Protein AF-A0A853FGB2-F1 (afdb_monomer_lite)

Foldseek 3Di:
DDDDPPPPPPFLLLQKDWDAAPPAQEFEDEAQDKGARARIAMDGRPVDDDDPPDFKKKKKKFKFAPVRFTDALVRCVVQVKAKFWDQDVQKDWDPVACRGSTMTMIIGDRVRVRRRSRGITMHTNDLDKGKMKMKMKMGTPPQDPDPCQVNDRPRDDDPSMDMDIHMYIYHHD

Organism: NCBI:txid659016

Sequence (173 aa):
MTTDSNIAPPDPGARIGLVAPEGIECIDCIAREYSPLPGFSVQPLSDMAPIGDELSLLAIIRMLNRGGAPLSRESYRSLGIHLECLAAPGLRISELHDGREGVLALEGDIEALNLALAGLAVVIRSDVPHESMVQVIITGHNAGADRDWYSDPLRPMPPGVKAVSVRVRTLGI

Structure (mmCIF, N/CA/C/O backbone):
data_AF-A0A853FGB2-F1
#
_entry.id   AF-A0A853FGB2-F1
#
loop_
_atom_site.group_PDB
_atom_site.id
_atom_site.type_symbol
_atom_site.label_atom_id
_atom_site.label_alt_id
_atom_site.label_comp_id
_atom_site.label_asym_id
_atom_site.label_entity_id
_atom_site.label_seq_id
_atom_site.pdbx_PDB_ins_code
_atom_site.Cartn_x
_atom_site.Cartn_y
_atom_site.Cartn_z
_atom_site.occupancy
_atom_site.B_iso_or_equiv
_atom_site.auth_seq_id
_atom_site.auth_comp_id
_atom_site.auth_asym_id
_atom_site.auth_atom_id
_atom_site.pdbx_PDB_model_num
ATOM 1 N N . MET A 1 1 ? 33.016 -27.183 -28.538 1.00 46.53 1 MET A N 1
ATOM 2 C CA . MET A 1 1 ? 32.090 -27.431 -27.414 1.00 46.53 1 MET A CA 1
ATOM 3 C C . MET A 1 1 ? 32.416 -26.419 -26.338 1.00 46.53 1 MET A C 1
ATOM 5 O O . MET A 1 1 ? 33.391 -26.602 -25.627 1.00 46.53 1 MET A O 1
ATOM 9 N N . THR A 1 2 ? 31.642 -25.348 -26.265 1.00 38.72 2 THR A N 1
ATOM 10 C CA . THR A 1 2 ? 31.634 -24.428 -25.126 1.00 38.72 2 THR A CA 1
ATOM 11 C C . THR A 1 2 ? 30.198 -23.962 -25.021 1.00 38.72 2 THR A C 1
ATOM 13 O O . THR A 1 2 ? 29.704 -23.241 -25.878 1.00 38.72 2 THR A O 1
ATOM 16 N N . THR A 1 3 ? 29.492 -24.552 -24.068 1.00 42.66 3 THR A N 1
ATOM 17 C CA . THR A 1 3 ? 28.098 -24.274 -23.760 1.00 42.66 3 THR A CA 1
ATOM 18 C C . THR A 1 3 ? 28.030 -22.846 -23.239 1.00 42.66 3 THR A C 1
ATOM 20 O O . THR A 1 3 ? 28.627 -22.554 -22.204 1.00 42.66 3 THR A O 1
ATOM 23 N N . ASP A 1 4 ? 27.343 -21.966 -23.965 1.00 42.19 4 ASP A N 1
ATOM 24 C CA . ASP A 1 4 ? 26.922 -20.676 -23.436 1.00 42.19 4 ASP A CA 1
ATOM 25 C C . ASP A 1 4 ? 26.099 -20.947 -22.177 1.00 42.19 4 ASP A C 1
ATOM 27 O O . ASP A 1 4 ? 25.010 -21.527 -22.224 1.00 42.19 4 ASP A O 1
ATOM 31 N N . SER A 1 5 ? 26.669 -20.596 -21.026 1.00 47.50 5 SER A N 1
ATOM 32 C CA . SER A 1 5 ? 25.948 -20.556 -19.765 1.00 47.50 5 SER A CA 1
ATOM 33 C C . SER A 1 5 ? 24.833 -19.538 -19.934 1.00 47.50 5 SER A C 1
ATOM 35 O O . SER A 1 5 ? 25.060 -18.332 -19.880 1.00 47.50 5 SER A O 1
ATOM 37 N N . ASN A 1 6 ? 23.633 -20.049 -20.181 1.00 44.03 6 ASN A N 1
ATOM 38 C CA . ASN A 1 6 ? 22.388 -19.306 -20.230 1.00 44.03 6 ASN A CA 1
ATOM 39 C C . ASN A 1 6 ? 22.088 -18.813 -18.801 1.00 44.03 6 ASN A C 1
ATOM 41 O O . ASN A 1 6 ? 21.297 -19.405 -18.068 1.00 44.03 6 ASN A O 1
ATOM 45 N N . ILE A 1 7 ? 22.838 -17.803 -18.349 1.00 48.19 7 ILE A N 1
ATOM 46 C CA . ILE A 1 7 ? 22.618 -17.133 -17.072 1.00 48.19 7 ILE A CA 1
ATOM 47 C C . ILE A 1 7 ? 21.306 -16.383 -17.253 1.00 48.19 7 ILE A C 1
ATOM 49 O O . ILE A 1 7 ? 21.237 -15.430 -18.029 1.00 48.19 7 ILE A O 1
ATOM 53 N N . ALA A 1 8 ? 20.257 -16.859 -16.579 1.00 47.84 8 ALA A N 1
ATOM 54 C CA . ALA A 1 8 ? 18.991 -16.147 -16.516 1.00 47.84 8 ALA A CA 1
ATOM 55 C C . ALA A 1 8 ? 19.274 -14.676 -16.163 1.00 47.84 8 ALA A C 1
ATOM 57 O O . ALA A 1 8 ? 20.102 -14.430 -15.276 1.00 47.84 8 ALA A O 1
ATOM 58 N N . PRO A 1 9 ? 18.650 -13.705 -16.855 1.00 51.91 9 PRO A N 1
ATOM 59 C CA . PRO A 1 9 ? 18.864 -12.303 -16.538 1.00 51.91 9 PRO A CA 1
ATOM 60 C C . PRO A 1 9 ? 18.612 -12.094 -15.038 1.00 51.91 9 PRO A C 1
ATOM 62 O O . PRO A 1 9 ? 17.662 -12.673 -14.500 1.00 51.91 9 PRO A O 1
ATOM 65 N N . PRO A 1 10 ? 19.482 -11.340 -14.342 1.00 54.38 10 PRO A N 1
ATOM 66 C CA . PRO A 1 10 ? 19.354 -11.138 -12.907 1.00 54.38 10 PRO A CA 1
ATOM 67 C C . PRO A 1 10 ? 17.972 -10.568 -12.608 1.00 54.38 10 PRO A C 1
ATOM 69 O O . PRO A 1 10 ? 17.536 -9.644 -13.296 1.00 54.38 10 PRO A O 1
ATOM 72 N N . ASP A 1 11 ? 17.301 -11.139 -11.604 1.00 59.50 11 ASP A N 1
ATOM 73 C CA . ASP A 1 11 ? 15.972 -10.699 -11.190 1.00 59.50 11 ASP A CA 1
ATOM 74 C C . ASP A 1 11 ? 15.993 -9.173 -10.987 1.00 59.50 11 ASP A C 1
ATOM 76 O O . ASP A 1 11 ? 16.765 -8.689 -10.150 1.00 59.50 11 ASP A O 1
ATOM 80 N N . PRO A 1 12 ? 15.191 -8.406 -11.746 1.00 56.72 12 PRO A N 1
ATOM 81 C CA . PRO A 1 12 ? 15.094 -6.964 -11.582 1.00 56.72 12 PRO A CA 1
ATOM 82 C C . PRO A 1 12 ? 14.857 -6.540 -10.119 1.00 56.72 12 PRO A C 1
ATOM 84 O O . PRO A 1 12 ? 15.413 -5.534 -9.677 1.00 56.72 12 PRO A O 1
ATOM 87 N N . GLY A 1 13 ? 14.125 -7.344 -9.333 1.00 58.06 13 GLY A N 1
ATOM 88 C CA . GLY A 1 13 ? 13.879 -7.106 -7.905 1.00 58.06 13 GLY A CA 1
ATOM 89 C C . GLY A 1 13 ? 15.114 -7.244 -7.003 1.00 58.06 13 GLY A C 1
ATOM 90 O O . GLY A 1 13 ? 15.172 -6.643 -5.930 1.00 58.06 13 GLY A O 1
ATOM 91 N N . ALA A 1 14 ? 16.152 -7.966 -7.437 1.00 62.94 14 ALA A N 1
ATOM 92 C CA . ALA A 1 14 ? 17.372 -8.169 -6.655 1.00 62.94 14 ALA A CA 1
ATOM 93 C C . ALA A 1 14 ? 18.248 -6.909 -6.548 1.00 62.94 14 ALA A C 1
ATOM 95 O O . ALA A 1 14 ? 19.141 -6.865 -5.704 1.00 62.94 14 ALA A O 1
ATOM 96 N N . ARG A 1 15 ? 18.003 -5.894 -7.385 1.00 73.50 15 ARG A N 1
ATOM 97 C CA . ARG A 1 15 ? 18.797 -4.654 -7.469 1.00 73.50 15 ARG A CA 1
ATOM 98 C C . ARG A 1 15 ? 18.137 -3.458 -6.788 1.00 73.50 15 ARG A C 1
ATOM 100 O O . ARG A 1 15 ? 18.605 -2.331 -6.930 1.00 73.50 15 ARG A O 1
ATOM 107 N N . ILE A 1 16 ? 17.038 -3.698 -6.078 1.00 79.81 16 ILE A N 1
ATOM 108 C CA . ILE A 1 16 ? 16.180 -2.650 -5.537 1.00 79.81 16 ILE A CA 1
ATOM 109 C C . ILE A 1 16 ? 16.057 -2.827 -4.030 1.00 79.81 16 ILE A C 1
ATOM 111 O O . ILE A 1 16 ? 15.867 -3.930 -3.511 1.00 79.81 16 ILE A O 1
ATOM 115 N N . GLY A 1 17 ? 16.211 -1.714 -3.326 1.00 84.81 17 GLY A N 1
ATOM 116 C CA . GLY A 1 17 ? 15.952 -1.564 -1.910 1.00 84.81 17 GLY A CA 1
ATOM 117 C C . GLY A 1 17 ? 14.572 -0.965 -1.677 1.00 84.81 17 GLY A C 1
ATOM 118 O O . GLY A 1 17 ? 14.092 -0.134 -2.446 1.00 84.81 17 GLY A O 1
ATOM 119 N N . LEU A 1 18 ? 13.961 -1.381 -0.576 1.00 90.44 18 LEU A N 1
ATOM 120 C CA . LEU A 1 18 ? 12.754 -0.782 -0.033 1.00 90.44 18 LEU A CA 1
ATOM 121 C C . LEU A 1 18 ? 13.080 -0.311 1.381 1.00 90.44 18 LEU A C 1
ATOM 123 O O . LEU A 1 18 ? 13.577 -1.092 2.194 1.00 90.44 18 LEU A O 1
ATOM 127 N N . VAL A 1 19 ? 12.837 0.965 1.641 1.00 92.06 19 VAL A N 1
ATOM 128 C CA . VAL A 1 19 ? 13.152 1.632 2.900 1.00 92.06 19 VAL A CA 1
ATOM 129 C C . VAL A 1 19 ? 11.852 1.898 3.645 1.00 92.06 19 VAL A C 1
ATOM 131 O O . VAL A 1 19 ? 10.862 2.344 3.061 1.00 92.06 19 VAL A O 1
ATOM 134 N N . ALA A 1 20 ? 11.852 1.561 4.932 1.00 88.94 20 ALA A N 1
ATOM 135 C CA . ALA A 1 20 ? 10.760 1.875 5.837 1.00 88.94 20 ALA A CA 1
ATOM 136 C C . ALA A 1 20 ? 10.883 3.324 6.347 1.00 88.94 20 ALA A C 1
ATOM 138 O O . ALA A 1 20 ? 11.995 3.852 6.396 1.00 88.94 20 ALA A O 1
ATOM 139 N N . PRO A 1 21 ? 9.781 3.933 6.805 1.00 88.50 21 PRO A N 1
ATOM 140 C CA . PRO A 1 21 ? 9.813 5.248 7.429 1.00 88.50 21 PRO A CA 1
ATOM 141 C C . PRO A 1 21 ? 10.753 5.285 8.639 1.00 88.50 21 PRO A C 1
ATOM 143 O O . PRO A 1 21 ? 10.664 4.450 9.543 1.00 88.50 21 PRO A O 1
ATOM 146 N N . GLU A 1 22 ? 11.655 6.262 8.667 1.00 90.31 22 GLU A N 1
ATOM 147 C CA . GLU A 1 22 ? 12.620 6.410 9.754 1.00 90.31 22 GLU A CA 1
ATOM 148 C C . GLU A 1 22 ? 11.938 6.907 11.036 1.00 90.31 22 GLU A C 1
ATOM 150 O O . GLU A 1 22 ? 11.175 7.871 11.018 1.00 90.31 22 GLU A O 1
ATOM 155 N N . GLY A 1 23 ? 12.211 6.245 12.164 1.00 87.00 23 GLY A N 1
ATOM 156 C CA . GLY A 1 23 ? 11.715 6.659 13.481 1.00 87.00 23 GLY A CA 1
ATOM 157 C C . GLY A 1 23 ? 10.208 6.479 13.708 1.00 87.00 23 GLY A C 1
ATOM 158 O O . GLY A 1 23 ? 9.712 6.886 14.757 1.00 87.00 23 GLY A O 1
ATOM 159 N N . ILE A 1 24 ? 9.474 5.865 12.771 1.00 88.56 24 ILE A N 1
ATOM 160 C CA . ILE A 1 24 ? 8.031 5.621 12.901 1.00 88.56 24 ILE A CA 1
ATOM 161 C C . ILE A 1 24 ? 7.783 4.159 13.270 1.00 88.56 24 ILE A C 1
ATOM 163 O O . ILE A 1 24 ? 7.811 3.264 12.428 1.00 88.56 24 ILE A O 1
ATOM 167 N N . GLU A 1 25 ? 7.483 3.917 14.543 1.00 88.06 25 GLU A N 1
ATOM 168 C CA . GLU A 1 25 ? 7.109 2.580 15.021 1.00 88.06 25 GLU A CA 1
ATOM 169 C C . GLU A 1 25 ? 5.614 2.281 14.836 1.00 88.06 25 GLU A C 1
ATOM 171 O O . GLU A 1 25 ? 5.220 1.121 14.690 1.00 88.06 25 GLU A O 1
ATOM 176 N N . CYS A 1 26 ? 4.775 3.321 14.861 1.00 92.62 26 CYS A N 1
ATOM 177 C CA . CYS A 1 26 ? 3.325 3.222 14.752 1.00 92.62 26 CYS A CA 1
ATOM 178 C C . CYS A 1 26 ? 2.730 4.505 14.168 1.00 92.62 26 CYS A C 1
ATOM 180 O O . CYS A 1 26 ? 3.120 5.603 14.559 1.00 92.62 26 CYS A O 1
ATOM 182 N N . ILE A 1 27 ? 1.751 4.351 13.279 1.00 92.81 27 ILE A N 1
ATOM 183 C CA . ILE A 1 27 ? 0.953 5.443 12.723 1.00 92.81 27 ILE A CA 1
ATOM 184 C C . ILE A 1 27 ? -0.446 5.368 13.327 1.00 92.81 27 ILE A C 1
ATOM 186 O O . ILE A 1 27 ? -1.130 4.349 13.198 1.00 92.81 27 ILE A O 1
ATOM 190 N N . ASP A 1 28 ? -0.864 6.445 13.984 1.00 93.94 28 ASP A N 1
ATOM 191 C CA . ASP A 1 28 ? -2.222 6.583 14.497 1.00 93.94 28 ASP A CA 1
ATOM 192 C C . ASP A 1 28 ? -3.143 7.082 13.386 1.00 93.94 28 ASP A C 1
ATOM 194 O O . ASP A 1 28 ? -2.906 8.128 12.788 1.00 93.94 28 ASP A O 1
ATOM 198 N N . CYS A 1 29 ? -4.186 6.308 13.106 1.00 92.44 29 CYS A N 1
ATOM 199 C CA . CYS A 1 29 ? -5.208 6.628 12.120 1.00 92.44 29 CYS A CA 1
ATOM 200 C C . CYS A 1 29 ? -6.508 6.949 12.843 1.00 92.44 29 CYS A C 1
ATOM 202 O O . CYS A 1 29 ? -6.951 6.172 13.689 1.00 92.44 29 CYS A O 1
ATOM 204 N N . ILE A 1 30 ? -7.143 8.065 12.503 1.00 91.06 30 ILE A N 1
ATOM 205 C CA . ILE A 1 30 ? -8.473 8.389 13.021 1.00 91.06 30 ILE A CA 1
ATOM 206 C C . ILE A 1 30 ? -9.501 7.714 12.113 1.00 91.06 30 ILE A C 1
ATOM 208 O O . ILE A 1 30 ? -9.401 7.788 10.885 1.00 91.06 30 ILE A O 1
ATOM 212 N N . ALA A 1 31 ? -10.475 7.018 12.705 1.00 89.75 31 ALA A N 1
ATOM 213 C CA . ALA A 1 31 ? -11.522 6.362 11.933 1.00 89.75 31 ALA A CA 1
ATOM 214 C C . ALA A 1 31 ? -12.203 7.355 10.974 1.00 89.75 31 ALA A C 1
ATOM 216 O O . ALA A 1 31 ? -12.502 8.489 11.330 1.00 89.75 31 ALA A O 1
ATOM 217 N N . ARG A 1 32 ? -12.464 6.914 9.739 1.00 88.62 32 ARG A N 1
ATOM 218 C CA . ARG A 1 32 ? -13.115 7.667 8.647 1.00 88.62 32 ARG A CA 1
ATOM 219 C C . ARG A 1 32 ? -12.341 8.879 8.132 1.00 88.62 32 ARG A C 1
ATOM 221 O O . ARG A 1 32 ? -12.813 9.512 7.187 1.00 88.62 32 ARG A O 1
ATOM 228 N N . GLU A 1 33 ? -11.175 9.169 8.689 1.00 91.94 33 GLU A N 1
ATOM 229 C CA . GLU A 1 33 ? -10.303 10.231 8.215 1.00 91.94 33 GLU A CA 1
ATOM 230 C C . GLU A 1 33 ? -9.218 9.693 7.288 1.00 91.94 33 GLU A C 1
ATOM 232 O O . GLU A 1 33 ? -8.871 8.508 7.278 1.00 91.94 33 GLU A O 1
ATOM 237 N N . TYR A 1 34 ? -8.681 10.610 6.491 1.00 91.94 34 TYR A N 1
ATOM 238 C CA . TYR A 1 34 ? -7.528 10.355 5.654 1.00 91.94 34 TYR A CA 1
ATOM 239 C C . TYR A 1 34 ? -6.266 10.323 6.510 1.00 91.94 34 TYR A C 1
ATOM 241 O O . TYR A 1 34 ? -5.872 11.347 7.069 1.00 91.94 34 TYR A O 1
ATOM 249 N N . SER A 1 35 ? -5.635 9.155 6.611 1.00 94.38 35 SER A N 1
ATOM 250 C CA . SER A 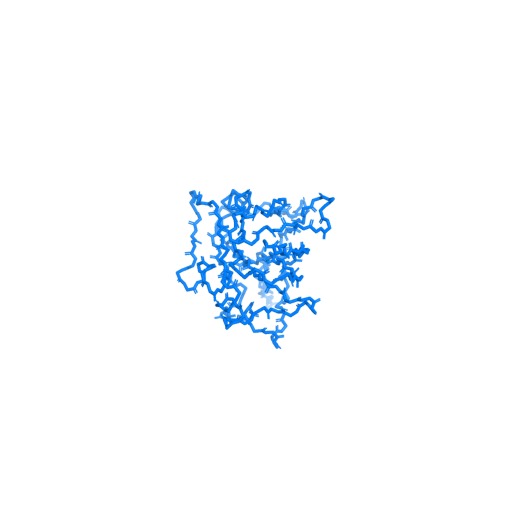1 35 ? -4.437 8.976 7.428 1.00 94.38 35 SER A CA 1
ATOM 251 C C . SER A 1 35 ? -3.215 8.766 6.530 1.00 94.38 35 SER A C 1
ATOM 253 O O . SER A 1 35 ? -3.113 7.717 5.883 1.00 94.38 35 SER A O 1
ATOM 255 N N . PRO A 1 36 ? -2.290 9.741 6.446 1.00 94.62 36 PRO A N 1
ATOM 256 C CA . PRO A 1 36 ? -1.098 9.610 5.618 1.00 94.62 36 PRO A CA 1
ATOM 257 C C . PRO A 1 36 ? -0.178 8.505 6.147 1.00 94.62 36 PRO A C 1
ATOM 259 O O . PRO A 1 36 ? -0.035 8.315 7.355 1.00 94.62 36 PRO A O 1
ATOM 262 N N . LEU A 1 37 ? 0.488 7.809 5.227 1.00 93.81 37 LEU A N 1
ATOM 263 C CA . LEU A 1 37 ? 1.444 6.737 5.498 1.00 93.81 37 LEU A CA 1
ATOM 264 C C . LEU A 1 37 ? 2.845 7.138 4.996 1.00 93.81 37 LEU A C 1
ATOM 266 O O . LEU A 1 37 ? 3.324 6.592 4.000 1.00 93.81 37 LEU A O 1
ATOM 270 N N . PRO A 1 38 ? 3.502 8.124 5.635 1.00 88.44 38 PRO A N 1
ATOM 271 C CA . PRO A 1 38 ? 4.716 8.730 5.103 1.00 88.44 38 PRO A CA 1
ATOM 272 C C . PRO A 1 38 ? 5.936 7.824 5.259 1.00 88.44 38 PRO A C 1
ATOM 274 O O . PRO A 1 38 ? 6.011 7.036 6.196 1.00 88.44 38 PRO A O 1
ATOM 277 N N . GLY A 1 39 ? 6.942 8.039 4.407 1.00 88.12 39 GLY A N 1
ATOM 278 C CA . GLY A 1 39 ? 8.323 7.600 4.639 1.00 88.12 39 GLY A CA 1
ATOM 279 C C . GLY A 1 39 ? 8.732 6.276 3.993 1.00 88.12 39 GLY A C 1
ATOM 280 O O . GLY A 1 39 ? 9.873 5.859 4.165 1.00 88.12 39 GLY A O 1
ATOM 281 N N . PHE A 1 40 ? 7.849 5.624 3.235 1.00 94.19 40 PHE A N 1
ATOM 282 C CA . PHE A 1 40 ? 8.259 4.513 2.377 1.00 94.19 40 PHE A CA 1
ATOM 283 C C . PHE A 1 40 ? 8.988 5.045 1.145 1.00 94.19 40 PHE A C 1
ATOM 285 O O . PHE A 1 40 ? 8.515 5.987 0.509 1.00 94.19 40 PHE A O 1
ATOM 292 N N . SER A 1 41 ? 10.107 4.424 0.777 1.00 93.19 41 SER A N 1
ATOM 293 C CA . SER A 1 41 ? 10.801 4.764 -0.466 1.00 93.19 41 SER A CA 1
ATOM 294 C C . SER A 1 41 ? 11.485 3.568 -1.115 1.00 93.19 41 SER A C 1
ATOM 296 O O . SER A 1 41 ? 11.907 2.608 -0.467 1.00 93.19 41 SER A O 1
ATOM 298 N N . VAL A 1 42 ? 11.576 3.635 -2.435 1.00 91.25 42 VAL A N 1
ATOM 299 C CA . VAL A 1 42 ? 12.277 2.695 -3.299 1.00 91.25 42 VAL A CA 1
ATOM 300 C C . VAL A 1 42 ? 13.613 3.315 -3.681 1.00 91.25 42 VAL A C 1
ATOM 302 O O . VAL A 1 42 ? 13.666 4.463 -4.123 1.00 91.25 42 VAL A O 1
ATOM 305 N N . GLN A 1 43 ? 14.695 2.557 -3.539 1.00 88.25 43 GLN A N 1
ATOM 306 C CA . GLN A 1 43 ? 16.034 3.016 -3.900 1.00 88.25 43 GLN A CA 1
ATOM 307 C C . GLN A 1 43 ? 16.778 1.961 -4.720 1.00 88.25 43 GLN A C 1
ATOM 309 O O . GLN A 1 43 ? 16.624 0.767 -4.455 1.00 88.25 43 GLN A O 1
ATOM 314 N N . PRO A 1 44 ? 17.609 2.352 -5.697 1.00 81.00 44 PRO A N 1
ATOM 315 C CA . PRO A 1 44 ? 18.546 1.417 -6.304 1.00 81.00 44 PRO A CA 1
ATOM 316 C C . PRO A 1 44 ? 19.564 0.946 -5.254 1.00 81.00 44 PRO A C 1
ATOM 318 O O . PRO A 1 44 ? 19.966 1.712 -4.376 1.00 81.00 44 PRO A O 1
ATOM 321 N N . LEU A 1 45 ? 20.002 -0.310 -5.338 1.00 73.44 45 LEU A N 1
ATOM 322 C CA . LEU A 1 45 ? 21.139 -0.782 -4.546 1.00 73.44 45 LEU A CA 1
ATOM 323 C C . LEU A 1 45 ? 22.439 -0.275 -5.186 1.00 73.44 45 LEU A C 1
ATOM 325 O O . LEU A 1 45 ? 22.711 -0.526 -6.359 1.00 73.44 45 LEU A O 1
ATOM 329 N N . SER A 1 46 ? 23.211 0.495 -4.416 1.00 59.31 46 SER A N 1
ATOM 330 C CA . SER A 1 46 ? 24.327 1.329 -4.888 1.00 59.31 46 SER A CA 1
ATOM 331 C C . SER A 1 46 ? 25.551 0.566 -5.407 1.00 59.31 46 SER A C 1
ATOM 333 O O . SER A 1 46 ? 26.465 1.179 -5.952 1.00 59.31 46 SER A O 1
ATOM 335 N N . ASP A 1 47 ? 25.608 -0.748 -5.210 1.00 60.03 47 ASP A N 1
ATOM 336 C CA . ASP A 1 47 ? 26.693 -1.631 -5.647 1.00 60.03 47 ASP A CA 1
ATOM 337 C C . ASP A 1 47 ? 26.437 -2.289 -7.014 1.00 60.03 47 ASP A C 1
ATOM 339 O O . ASP A 1 47 ? 27.304 -2.986 -7.544 1.00 60.03 47 ASP A O 1
ATOM 343 N N . MET A 1 48 ? 25.270 -2.045 -7.613 1.00 57.47 48 MET A N 1
ATOM 344 C CA . MET A 1 48 ? 24.854 -2.628 -8.884 1.00 57.47 48 MET A CA 1
ATOM 345 C C . MET A 1 48 ? 24.796 -1.566 -9.986 1.00 57.47 48 MET A C 1
ATOM 347 O O . MET A 1 48 ? 24.373 -0.435 -9.758 1.00 57.47 48 MET A O 1
ATOM 351 N N . ALA A 1 49 ? 25.217 -1.935 -11.203 1.00 55.41 49 ALA A N 1
ATOM 352 C CA . ALA A 1 49 ? 25.150 -1.052 -12.370 1.00 55.41 49 ALA A CA 1
ATOM 353 C C . ALA A 1 49 ? 23.731 -0.471 -12.545 1.00 55.41 49 ALA A C 1
ATOM 355 O O . ALA A 1 49 ? 22.761 -1.196 -12.278 1.00 55.41 49 ALA A O 1
ATOM 356 N N . PRO A 1 50 ? 23.603 0.794 -13.000 1.00 52.28 50 PRO A N 1
ATOM 357 C CA . PRO A 1 50 ? 22.315 1.447 -13.161 1.00 52.28 50 PRO A CA 1
ATOM 358 C C . PRO A 1 50 ? 21.369 0.565 -13.964 1.00 52.28 50 PRO A C 1
ATOM 360 O O . PRO A 1 50 ? 21.721 -0.042 -14.978 1.00 52.28 50 PRO A O 1
ATOM 363 N N . ILE A 1 51 ? 20.163 0.466 -13.431 1.00 57.91 51 ILE A N 1
ATOM 364 C CA . ILE A 1 51 ? 19.040 -0.172 -14.079 1.00 57.91 51 ILE A CA 1
ATOM 365 C C . ILE A 1 51 ? 18.759 0.634 -15.356 1.00 57.91 51 ILE A C 1
ATOM 367 O O . ILE A 1 51 ? 18.543 1.837 -15.267 1.00 57.91 51 ILE A O 1
ATOM 371 N N . GLY A 1 52 ? 18.842 0.002 -16.532 1.00 50.50 52 GLY A N 1
ATOM 372 C CA . GLY A 1 52 ? 18.489 0.664 -17.792 1.00 50.50 52 GLY A CA 1
ATOM 373 C C . GLY A 1 52 ? 17.038 1.157 -17.781 1.00 50.50 52 GLY A C 1
ATOM 374 O O . GLY A 1 52 ? 16.225 0.641 -17.014 1.00 50.50 52 GLY A O 1
ATOM 375 N N . ASP A 1 53 ? 16.730 2.119 -18.652 1.00 49.31 53 ASP A N 1
ATOM 376 C CA . ASP A 1 53 ? 15.508 2.950 -18.692 1.00 49.31 53 ASP A CA 1
ATOM 377 C C . ASP A 1 53 ? 14.145 2.208 -18.799 1.00 49.31 53 ASP A C 1
ATOM 379 O O . ASP A 1 53 ? 13.107 2.842 -18.949 1.00 49.31 53 ASP A O 1
ATOM 383 N N . GLU A 1 54 ? 14.098 0.876 -18.720 1.00 55.28 54 GLU A N 1
ATOM 384 C CA . GLU A 1 54 ? 12.914 0.052 -19.037 1.00 55.28 54 GLU A CA 1
ATOM 385 C C . GLU A 1 54 ? 12.451 -0.882 -17.910 1.00 55.28 54 GLU A C 1
ATOM 387 O O . GLU A 1 54 ? 11.630 -1.780 -18.115 1.00 55.28 54 GLU A O 1
ATOM 392 N N . LEU A 1 55 ? 12.981 -0.738 -16.702 1.00 64.69 55 LEU A N 1
ATOM 393 C CA . LEU A 1 55 ? 12.711 -1.709 -15.649 1.00 64.69 55 LEU A CA 1
ATOM 394 C C . LEU A 1 55 ? 11.427 -1.333 -14.902 1.00 64.69 55 LEU A C 1
ATOM 396 O O . LEU A 1 55 ? 11.448 -0.666 -13.872 1.00 64.69 55 LEU A O 1
ATOM 400 N N . SER A 1 56 ? 10.297 -1.769 -15.462 1.00 75.88 56 SER A N 1
ATOM 401 C CA . SER A 1 56 ? 8.990 -1.671 -14.813 1.00 75.88 56 SER A CA 1
ATOM 402 C C . SER A 1 56 ? 9.016 -2.435 -13.483 1.00 75.88 56 SER A C 1
ATOM 404 O O . SER A 1 56 ? 9.410 -3.609 -13.413 1.00 75.88 56 SER A O 1
ATOM 406 N N . LEU A 1 57 ? 8.632 -1.752 -12.409 1.00 85.06 57 LEU A N 1
ATOM 407 C CA . LEU A 1 57 ? 8.526 -2.291 -11.060 1.00 85.06 57 LEU A CA 1
ATOM 408 C C . LEU A 1 57 ? 7.073 -2.478 -10.686 1.00 85.06 57 LEU A C 1
ATOM 410 O O . LEU A 1 57 ? 6.206 -1.750 -11.154 1.00 85.06 57 LEU A O 1
ATOM 414 N N . LEU A 1 58 ? 6.829 -3.434 -9.798 1.00 87.94 58 LEU A N 1
ATOM 415 C CA . LEU A 1 58 ? 5.540 -3.636 -9.163 1.00 87.94 58 LEU A CA 1
ATOM 416 C C . LEU A 1 58 ? 5.678 -3.327 -7.673 1.00 87.94 58 LEU A C 1
ATOM 418 O O . LEU A 1 58 ? 6.442 -3.989 -6.964 1.00 87.94 58 LEU A O 1
ATOM 422 N N . ALA A 1 59 ? 4.910 -2.347 -7.205 1.00 91.25 59 ALA A N 1
ATOM 423 C CA . ALA A 1 59 ? 4.680 -2.105 -5.793 1.00 91.25 59 ALA A CA 1
ATOM 424 C C . ALA A 1 59 ? 3.310 -2.640 -5.386 1.00 91.25 59 ALA A C 1
ATOM 426 O O . ALA A 1 59 ? 2.308 -2.340 -6.028 1.00 91.25 59 ALA A O 1
ATOM 427 N N . ILE A 1 60 ? 3.254 -3.416 -4.307 1.00 93.12 60 ILE A N 1
ATOM 428 C CA . ILE A 1 60 ? 2.001 -3.869 -3.703 1.00 93.12 60 ILE A CA 1
ATOM 429 C C . ILE A 1 60 ? 1.933 -3.325 -2.286 1.00 93.12 60 ILE A C 1
ATOM 431 O O . ILE A 1 60 ? 2.828 -3.559 -1.475 1.00 93.12 60 ILE A O 1
ATOM 435 N N . ILE A 1 61 ? 0.848 -2.627 -1.983 1.00 95.56 61 ILE A N 1
ATOM 436 C CA . ILE A 1 61 ? 0.539 -2.114 -0.660 1.00 95.56 61 ILE A CA 1
ATOM 437 C C . ILE A 1 61 ? -0.652 -2.899 -0.127 1.00 95.56 61 ILE A C 1
ATOM 439 O O . ILE A 1 61 ? -1.719 -2.947 -0.743 1.00 95.56 61 ILE A O 1
ATOM 443 N N . ARG A 1 62 ? -0.467 -3.529 1.031 1.00 95.44 62 ARG A N 1
ATOM 444 C CA . ARG A 1 62 ? -1.498 -4.336 1.684 1.00 95.44 62 ARG A CA 1
ATOM 445 C C . ARG A 1 62 ? -1.538 -4.100 3.183 1.00 95.44 62 ARG A C 1
ATOM 447 O O . ARG A 1 62 ? -0.547 -3.702 3.786 1.00 95.44 62 ARG A O 1
ATOM 454 N N . MET A 1 63 ? -2.673 -4.418 3.783 1.00 95.00 63 MET A N 1
ATOM 455 C CA . MET A 1 63 ? -2.848 -4.447 5.226 1.00 95.00 63 MET A CA 1
ATOM 456 C C . MET A 1 63 ? -2.651 -5.870 5.742 1.00 95.00 63 MET A C 1
ATOM 458 O O . MET A 1 63 ? -3.111 -6.842 5.137 1.00 95.00 63 MET A O 1
ATOM 462 N N . LEU A 1 64 ? -1.985 -5.986 6.883 1.00 94.44 64 LEU A N 1
ATOM 463 C CA . LEU A 1 64 ? -1.811 -7.216 7.640 1.00 94.44 64 LEU A CA 1
ATOM 464 C C . LEU A 1 64 ? -2.565 -7.098 8.962 1.00 94.44 64 LEU A C 1
ATOM 466 O O . LEU A 1 64 ? -2.644 -6.022 9.557 1.00 94.44 64 LEU A O 1
ATOM 470 N N . ASN A 1 65 ? -3.079 -8.215 9.463 1.00 92.06 65 ASN A N 1
ATOM 471 C CA . ASN A 1 65 ? -3.549 -8.286 10.838 1.00 92.06 65 ASN A CA 1
ATOM 472 C C . ASN A 1 65 ? -2.372 -8.195 11.828 1.00 92.06 65 ASN A C 1
ATOM 474 O O . ASN A 1 65 ? -1.200 -8.267 11.457 1.00 92.06 65 ASN A O 1
ATOM 478 N N . ARG A 1 66 ? -2.686 -8.095 13.123 1.00 89.94 66 ARG A N 1
ATOM 479 C CA . ARG A 1 66 ? -1.690 -8.044 14.208 1.00 89.94 66 ARG A CA 1
ATOM 480 C C . ARG A 1 66 ? -0.735 -9.248 14.243 1.00 89.94 66 ARG A C 1
ATOM 482 O O . ARG A 1 66 ? 0.366 -9.133 14.766 1.00 89.94 66 ARG A O 1
ATOM 489 N N . GLY A 1 67 ? -1.153 -10.394 13.702 1.00 89.00 67 GLY A N 1
ATOM 490 C CA . GLY A 1 67 ? -0.326 -11.597 13.578 1.00 89.00 67 GLY A CA 1
ATOM 491 C C . GLY A 1 67 ? 0.612 -11.591 12.366 1.00 89.00 67 GLY A C 1
ATOM 492 O O . GLY A 1 67 ? 1.327 -12.566 12.164 1.00 89.00 67 GLY A O 1
ATOM 493 N N . GLY A 1 68 ? 0.604 -10.530 11.552 1.00 88.75 68 GLY A N 1
ATOM 494 C CA . GLY A 1 68 ? 1.422 -10.409 10.345 1.00 88.75 68 GLY A CA 1
ATOM 495 C C . GLY A 1 68 ? 0.852 -11.123 9.116 1.00 88.75 68 GLY A C 1
ATOM 496 O O . GLY A 1 68 ? 1.503 -11.137 8.073 1.00 88.75 68 GLY A O 1
ATOM 497 N N . ALA A 1 69 ? -0.354 -11.692 9.199 1.00 90.25 69 ALA A N 1
ATOM 498 C CA . ALA A 1 69 ? -1.002 -12.314 8.049 1.00 90.25 69 ALA A CA 1
ATOM 499 C C . ALA A 1 69 ? -1.793 -11.272 7.231 1.00 90.25 69 ALA A C 1
ATOM 501 O O . ALA A 1 69 ? -2.428 -10.398 7.829 1.00 90.25 69 ALA A O 1
ATOM 502 N N . PRO A 1 70 ? -1.799 -11.359 5.889 1.00 91.25 70 PRO A N 1
ATOM 503 C CA . PRO A 1 70 ? -2.610 -10.500 5.025 1.00 91.25 70 PRO A CA 1
ATOM 504 C C . PRO A 1 70 ? -4.087 -10.469 5.421 1.00 91.25 70 PRO A C 1
ATOM 506 O O . PRO A 1 70 ? -4.672 -11.502 5.754 1.00 91.25 70 PRO A O 1
ATOM 509 N N . LEU A 1 71 ? -4.701 -9.286 5.361 1.00 91.56 71 LEU A N 1
ATOM 510 C CA . LEU A 1 71 ? -6.151 -9.163 5.484 1.00 91.56 71 LEU A CA 1
ATOM 511 C C . LEU A 1 71 ? -6.847 -9.741 4.247 1.00 91.56 71 LEU A C 1
ATOM 513 O O . LEU A 1 71 ? -6.414 -9.523 3.116 1.00 91.56 71 LEU A O 1
ATOM 517 N N . SER A 1 72 ? -7.962 -10.439 4.466 1.00 90.31 72 SER A N 1
ATOM 518 C CA . SER A 1 72 ? -8.814 -10.915 3.377 1.00 90.31 72 SER A CA 1
ATOM 519 C C . SER A 1 72 ? -9.637 -9.767 2.788 1.00 90.31 72 SER A C 1
ATOM 521 O O . SER A 1 72 ? -9.886 -8.754 3.447 1.00 90.31 72 SER A O 1
ATOM 523 N N . ARG A 1 73 ? -10.157 -9.956 1.570 1.00 89.62 73 ARG A N 1
ATOM 524 C CA . ARG A 1 73 ? -11.122 -9.029 0.952 1.00 89.62 73 ARG A CA 1
ATOM 525 C C . ARG A 1 73 ? -12.325 -8.740 1.858 1.00 89.62 73 ARG A C 1
ATOM 527 O O . ARG A 1 73 ? -12.812 -7.615 1.912 1.00 89.62 73 ARG A O 1
ATOM 534 N N . GLU A 1 74 ? -12.802 -9.747 2.583 1.00 91.88 74 GLU A N 1
ATOM 535 C CA . GLU A 1 74 ? -13.900 -9.586 3.539 1.00 91.88 74 GLU A CA 1
ATOM 536 C C . GLU A 1 74 ? -13.508 -8.676 4.709 1.00 91.88 74 GLU A C 1
ATOM 538 O O . GLU A 1 74 ? -14.286 -7.798 5.073 1.00 91.88 74 GLU A O 1
ATOM 543 N N . SER A 1 75 ? -12.293 -8.815 5.250 1.00 92.50 75 SER A N 1
ATOM 544 C CA . SER A 1 75 ? -11.784 -7.920 6.296 1.00 92.50 75 SER A CA 1
ATOM 545 C C . SER A 1 75 ? -11.633 -6.480 5.806 1.00 92.50 75 SER A C 1
ATOM 547 O O . SER A 1 75 ? -11.993 -5.551 6.524 1.00 92.50 75 SER A O 1
ATOM 549 N N . TYR A 1 76 ? -11.153 -6.278 4.576 1.00 93.56 76 TYR A N 1
ATOM 550 C CA . TYR A 1 76 ? -11.103 -4.947 3.968 1.00 93.56 76 TYR A CA 1
ATOM 551 C C . TYR A 1 76 ? -12.494 -4.306 3.878 1.00 93.56 76 TYR A C 1
ATOM 553 O O . TYR A 1 76 ? -12.659 -3.141 4.237 1.00 93.56 76 TYR A O 1
ATOM 561 N N . ARG A 1 77 ? -13.504 -5.068 3.440 1.00 93.88 77 ARG A N 1
ATOM 562 C CA . ARG A 1 77 ? -14.896 -4.602 3.339 1.00 93.88 77 ARG A CA 1
ATOM 563 C C . ARG A 1 77 ? -15.510 -4.289 4.694 1.00 93.88 77 ARG A C 1
ATOM 565 O O . ARG A 1 77 ? -16.097 -3.225 4.857 1.00 93.88 77 ARG A O 1
ATOM 572 N N . SER A 1 78 ? -15.378 -5.199 5.657 1.00 92.50 78 SER A N 1
ATOM 573 C CA . SER A 1 78 ? -15.998 -5.048 6.975 1.00 92.50 78 SER A CA 1
ATOM 574 C C . SER A 1 78 ? -15.407 -3.881 7.763 1.00 92.50 78 SER A C 1
ATOM 576 O O . SER A 1 78 ? -16.139 -3.183 8.459 1.00 92.50 78 SER A O 1
ATOM 578 N N . LEU A 1 79 ? -14.104 -3.624 7.607 1.00 91.88 79 LEU A N 1
ATOM 579 C CA . LEU A 1 79 ? -13.425 -2.485 8.224 1.00 91.88 79 LEU A CA 1
ATOM 580 C C . LEU A 1 79 ? -13.520 -1.195 7.390 1.00 91.88 79 LEU A C 1
ATOM 582 O O . LEU A 1 79 ? -13.137 -0.124 7.866 1.00 91.88 79 LEU A O 1
ATOM 586 N N . GLY A 1 80 ? -14.021 -1.289 6.154 1.00 93.75 80 GLY A N 1
ATOM 587 C CA . GLY A 1 80 ? -14.078 -0.193 5.191 1.00 93.75 80 GLY A CA 1
ATOM 588 C C . GLY A 1 80 ? -12.705 0.421 4.925 1.00 93.75 80 GLY A C 1
ATOM 589 O O . GLY A 1 80 ? -12.572 1.643 4.969 1.00 93.75 80 GLY A O 1
ATOM 590 N N . ILE A 1 81 ? -11.698 -0.429 4.713 1.00 94.69 81 ILE A N 1
ATOM 591 C CA . ILE A 1 81 ? -10.323 -0.019 4.422 1.00 94.69 81 ILE A CA 1
ATOM 592 C C . ILE A 1 81 ? -10.215 0.389 2.950 1.00 94.69 81 ILE A C 1
ATOM 594 O O . ILE A 1 81 ? -10.599 -0.371 2.056 1.00 94.69 81 ILE A O 1
ATOM 598 N N . HIS A 1 82 ? -9.638 1.563 2.710 1.00 96.06 82 HIS A N 1
ATOM 599 C CA . HIS A 1 82 ? -9.230 2.035 1.395 1.00 96.06 82 HIS A CA 1
ATOM 600 C C . HIS A 1 82 ? -7.773 2.491 1.439 1.00 96.06 82 HIS A C 1
ATOM 602 O O . HIS A 1 82 ? -7.402 3.264 2.318 1.00 96.06 82 HIS A O 1
ATOM 608 N N . LEU A 1 83 ? -6.960 1.992 0.511 1.00 96.62 83 LEU A N 1
ATOM 609 C CA . LEU A 1 83 ? -5.597 2.454 0.275 1.00 96.62 83 LEU A CA 1
ATOM 610 C C . LEU A 1 83 ? -5.588 3.339 -0.966 1.00 96.62 83 LEU A C 1
ATOM 612 O O . LEU A 1 83 ? -6.168 2.969 -1.985 1.00 96.62 83 LEU A O 1
ATOM 616 N N . GLU A 1 84 ? -4.896 4.465 -0.893 1.00 95.88 84 GLU A N 1
ATOM 617 C CA . GLU A 1 84 ? -4.749 5.374 -2.025 1.00 95.88 84 GLU A CA 1
ATOM 618 C C . GLU A 1 84 ? -3.364 6.014 -2.042 1.00 95.88 84 GLU A C 1
ATOM 620 O O . GLU A 1 84 ? -2.646 6.015 -1.042 1.00 95.88 84 GLU A O 1
ATOM 625 N N . CYS A 1 85 ? -2.971 6.518 -3.206 1.00 94.94 85 CYS A N 1
ATOM 626 C CA . CYS A 1 85 ? -1.685 7.158 -3.418 1.00 94.94 85 CYS A CA 1
ATOM 627 C C . CYS A 1 85 ? -1.828 8.350 -4.363 1.00 94.94 85 CYS A C 1
ATOM 629 O O . CYS A 1 85 ? -2.838 8.506 -5.056 1.00 94.94 85 CYS A O 1
ATOM 631 N N . LEU A 1 86 ? -0.779 9.165 -4.444 1.00 92.25 86 LEU A N 1
ATOM 632 C CA . LEU A 1 86 ? -0.716 10.231 -5.434 1.00 92.25 86 LEU A CA 1
ATOM 633 C C . LEU A 1 86 ? -0.531 9.635 -6.838 1.00 92.25 86 LEU A C 1
ATOM 635 O O . LEU A 1 86 ? 0.316 8.769 -7.051 1.00 92.25 86 LEU A O 1
ATOM 639 N N . ALA A 1 87 ? -1.312 10.111 -7.808 1.00 90.19 87 ALA A N 1
ATOM 640 C CA . ALA A 1 87 ? -1.081 9.787 -9.210 1.00 90.19 87 ALA A CA 1
ATOM 641 C C . ALA A 1 87 ? 0.198 10.480 -9.707 1.00 90.19 87 ALA A C 1
ATOM 643 O O . ALA A 1 87 ? 0.414 11.662 -9.440 1.00 90.19 87 ALA A O 1
ATOM 644 N N . ALA A 1 88 ? 1.015 9.756 -10.467 1.00 90.88 88 ALA A N 1
ATOM 645 C CA . ALA A 1 88 ? 2.271 10.250 -11.016 1.00 90.88 88 ALA A CA 1
ATOM 646 C C . ALA A 1 88 ? 2.368 9.932 -12.519 1.00 90.88 88 ALA A C 1
ATOM 648 O O . ALA A 1 88 ? 1.832 8.911 -12.962 1.00 90.88 88 ALA A O 1
ATOM 649 N N . PRO A 1 89 ? 3.045 10.766 -13.330 1.00 89.88 89 PRO A N 1
ATOM 650 C CA . PRO A 1 89 ? 3.399 10.394 -14.697 1.00 89.88 89 PRO A CA 1
ATOM 651 C C . PRO A 1 89 ? 4.163 9.063 -14.723 1.00 89.88 89 PRO A C 1
ATOM 653 O O . PRO A 1 89 ? 5.005 8.822 -13.867 1.00 89.88 89 PRO A O 1
ATOM 656 N N . GLY A 1 90 ? 3.847 8.185 -15.679 1.00 88.19 90 GLY A N 1
ATOM 657 C CA . GLY A 1 90 ? 4.484 6.863 -15.786 1.00 88.19 90 GLY A CA 1
ATOM 658 C C . GLY A 1 90 ? 3.984 5.815 -14.781 1.00 88.19 90 GLY A C 1
ATOM 659 O O . GLY A 1 90 ? 4.302 4.639 -14.936 1.00 88.19 90 GLY A O 1
ATOM 660 N N . LEU A 1 91 ? 3.151 6.202 -13.807 1.00 92.06 91 LEU A N 1
ATOM 661 C CA . LEU A 1 91 ? 2.518 5.283 -12.866 1.00 92.06 91 LEU A CA 1
ATOM 662 C C . LEU A 1 91 ? 1.244 4.679 -13.461 1.00 92.06 91 LEU A C 1
ATOM 664 O O . LEU A 1 91 ? 0.369 5.385 -13.967 1.00 92.06 91 LEU A O 1
ATOM 668 N N . ARG A 1 92 ? 1.090 3.367 -13.324 1.00 93.31 92 ARG A N 1
ATOM 669 C CA . ARG A 1 92 ? -0.139 2.635 -13.626 1.00 93.31 92 ARG A CA 1
ATOM 670 C C . ARG A 1 92 ? -0.672 1.999 -12.352 1.00 93.31 92 ARG A C 1
ATOM 672 O O . ARG A 1 92 ? 0.014 1.210 -11.714 1.00 93.31 92 ARG A O 1
ATOM 679 N N . ILE A 1 93 ? -1.914 2.310 -12.005 1.00 92.81 93 ILE A N 1
ATOM 680 C CA . ILE A 1 93 ? -2.630 1.642 -10.914 1.00 92.81 93 ILE A CA 1
ATOM 681 C C . ILE A 1 93 ? -3.372 0.444 -11.506 1.00 92.81 93 ILE A C 1
ATOM 683 O O . ILE A 1 93 ? -3.978 0.548 -12.573 1.00 92.81 93 ILE A O 1
ATOM 687 N N . SER A 1 94 ? -3.312 -0.707 -10.842 1.00 89.94 94 SER A N 1
ATOM 688 C CA . SER A 1 94 ? -4.060 -1.887 -11.269 1.00 89.94 94 SER A CA 1
ATOM 689 C C . SER A 1 94 ? -5.564 -1.680 -11.089 1.00 89.94 94 SER A C 1
ATOM 691 O O . SER A 1 94 ? -6.016 -1.383 -9.992 1.00 89.94 94 SER A O 1
ATOM 693 N N . GLU A 1 95 ? -6.355 -1.938 -12.131 1.00 87.38 95 GLU A N 1
ATOM 694 C CA . GLU A 1 95 ? -7.826 -1.886 -12.043 1.00 87.38 95 GLU A CA 1
ATOM 695 C C . GLU A 1 95 ? -8.419 -2.987 -11.148 1.00 87.38 95 GLU A C 1
ATOM 697 O O . GLU A 1 95 ? -9.511 -2.835 -10.609 1.00 87.38 95 GLU A O 1
ATOM 702 N N . LEU A 1 96 ? -7.710 -4.109 -10.990 1.00 86.62 96 LEU A N 1
ATOM 703 C CA . LEU A 1 96 ? -8.129 -5.217 -10.123 1.00 86.62 96 LEU A CA 1
ATOM 704 C C . LEU A 1 96 ? -7.722 -4.999 -8.661 1.00 86.62 96 LEU A C 1
ATOM 706 O O . LEU A 1 96 ? -8.312 -5.591 -7.759 1.00 86.62 96 LEU A O 1
ATOM 710 N N . HIS A 1 97 ? -6.701 -4.173 -8.447 1.00 90.00 97 HIS A N 1
ATOM 711 C CA . HIS A 1 97 ? -6.051 -3.940 -7.166 1.00 90.00 97 HIS A CA 1
ATOM 712 C C . HIS A 1 97 ? -5.807 -2.439 -7.004 1.00 90.00 97 HIS A C 1
ATOM 714 O O . HIS A 1 97 ? -4.672 -1.969 -6.958 1.00 90.00 97 HIS A O 1
ATOM 720 N N . ASP A 1 98 ? -6.898 -1.682 -6.969 1.00 92.25 98 ASP A N 1
ATOM 721 C CA . ASP A 1 98 ? -6.913 -0.220 -6.885 1.00 92.25 98 ASP A CA 1
ATOM 722 C C . ASP A 1 98 ? -6.911 0.289 -5.431 1.00 92.25 98 ASP A C 1
ATOM 724 O O . ASP A 1 98 ? -7.129 1.473 -5.180 1.00 92.25 98 ASP A O 1
ATOM 728 N N . GLY A 1 99 ? -6.710 -0.608 -4.458 1.00 92.88 99 GLY A N 1
ATOM 729 C CA . GLY A 1 99 ? -6.770 -0.296 -3.033 1.00 92.88 99 GLY A CA 1
ATOM 730 C C . GLY A 1 99 ? -8.186 -0.186 -2.464 1.00 92.88 99 GLY A C 1
ATOM 731 O O . GLY A 1 99 ? -8.338 0.088 -1.269 1.00 92.88 99 GLY A O 1
ATOM 732 N N . ARG A 1 100 ? -9.248 -0.387 -3.259 1.00 91.44 100 ARG A N 1
ATOM 733 C CA . ARG A 1 100 ? -10.633 -0.464 -2.766 1.00 91.44 100 ARG A CA 1
ATOM 734 C C . ARG A 1 100 ? -10.974 -1.894 -2.405 1.00 91.44 100 ARG A C 1
ATOM 736 O O . ARG A 1 100 ? -10.897 -2.799 -3.229 1.00 91.44 100 ARG A O 1
ATOM 743 N N . GLU A 1 101 ? -11.393 -2.096 -1.157 1.00 88.75 101 GLU A N 1
ATOM 744 C CA . GLU A 1 101 ? -11.764 -3.421 -0.651 1.00 88.75 101 GLU A CA 1
ATOM 745 C C . GLU A 1 101 ? -10.644 -4.475 -0.800 1.00 88.75 101 GLU A C 1
ATOM 747 O O . GLU A 1 101 ? -10.918 -5.674 -0.810 1.00 88.75 101 GLU A O 1
ATOM 752 N N . GLY A 1 102 ? -9.386 -4.054 -0.934 1.00 92.12 102 GLY A N 1
ATOM 753 C CA . GLY A 1 102 ? -8.271 -4.936 -1.251 1.00 92.12 102 GLY A CA 1
ATOM 754 C C . GLY A 1 102 ? -6.936 -4.204 -1.308 1.00 92.12 102 GLY A C 1
ATOM 755 O O . GLY A 1 102 ? -6.799 -3.069 -0.851 1.00 92.12 102 GLY A O 1
ATOM 756 N N . VAL A 1 103 ? -5.929 -4.885 -1.848 1.00 93.31 103 VAL A N 1
ATOM 757 C CA . VAL A 1 103 ? -4.573 -4.339 -1.968 1.00 93.31 103 VAL A CA 1
ATOM 758 C C . VAL A 1 103 ? -4.507 -3.260 -3.052 1.00 93.31 103 VAL A C 1
ATOM 760 O O . VAL A 1 103 ? -5.310 -3.261 -3.986 1.00 93.31 103 VAL A O 1
ATOM 763 N N . LEU A 1 104 ? -3.534 -2.360 -2.932 1.00 95.12 104 LEU A N 1
ATOM 764 C CA . LEU A 1 104 ? -3.191 -1.375 -3.954 1.00 95.12 104 LEU A CA 1
ATOM 765 C C . LEU A 1 104 ? -1.942 -1.857 -4.696 1.00 95.12 104 LEU A C 1
ATOM 767 O O . LEU A 1 104 ? -0.899 -2.043 -4.075 1.00 95.12 104 LEU A O 1
ATOM 771 N N . ALA A 1 105 ? -2.042 -2.067 -6.005 1.00 92.69 105 ALA A N 1
ATOM 772 C CA . ALA A 1 105 ? -0.928 -2.474 -6.849 1.00 92.69 105 ALA A CA 1
ATOM 773 C C . ALA A 1 105 ? -0.586 -1.372 -7.855 1.00 92.69 105 ALA A C 1
ATOM 775 O O . ALA A 1 105 ? -1.445 -0.909 -8.611 1.00 92.69 105 ALA A O 1
ATOM 776 N N . LEU A 1 106 ? 0.684 -0.982 -7.864 1.00 93.12 106 LEU A N 1
ATOM 777 C CA . LEU A 1 106 ? 1.233 0.108 -8.655 1.00 93.12 106 LEU A CA 1
ATOM 778 C C . LEU A 1 106 ? 2.345 -0.423 -9.549 1.00 93.12 106 LEU A C 1
ATOM 780 O O . LEU A 1 106 ? 3.209 -1.167 -9.095 1.00 93.12 106 LEU A O 1
ATOM 784 N N . GLU A 1 107 ? 2.346 -0.004 -10.802 1.00 90.75 107 GLU A N 1
ATOM 785 C CA . GLU A 1 107 ? 3.389 -0.311 -11.763 1.00 90.75 107 GLU A CA 1
ATOM 786 C C . GLU A 1 107 ? 4.050 0.987 -12.238 1.00 90.75 107 GLU A C 1
ATOM 788 O O . GLU A 1 107 ? 3.351 1.938 -12.582 1.00 90.75 107 GLU A O 1
ATOM 793 N N . GLY A 1 108 ? 5.379 1.046 -12.248 1.00 89.94 108 GLY A N 1
ATOM 794 C CA . GLY A 1 108 ? 6.116 2.240 -12.666 1.00 89.94 108 GLY A CA 1
ATOM 795 C C . GLY A 1 108 ? 7.622 2.107 -12.469 1.00 89.94 108 GLY A C 1
ATOM 796 O O . GLY A 1 108 ? 8.108 1.061 -12.040 1.00 89.94 108 GLY A O 1
ATOM 797 N N . ASP A 1 109 ? 8.360 3.166 -12.783 1.00 88.44 109 ASP A N 1
ATOM 798 C CA . ASP A 1 109 ? 9.775 3.285 -12.428 1.00 88.44 109 ASP A CA 1
ATOM 799 C C . ASP A 1 109 ? 9.957 3.734 -10.960 1.00 88.44 109 ASP A C 1
ATOM 801 O O . ASP A 1 109 ? 8.995 3.953 -10.218 1.00 88.44 109 ASP A O 1
ATOM 805 N N . ILE A 1 110 ? 11.211 3.852 -10.517 1.00 89.38 110 ILE A N 1
ATOM 806 C CA . ILE A 1 110 ? 11.542 4.255 -9.141 1.00 89.38 110 ILE A CA 1
ATOM 807 C C . ILE A 1 110 ? 11.002 5.655 -8.813 1.00 89.38 110 ILE A C 1
ATOM 809 O O . ILE A 1 110 ? 10.546 5.881 -7.691 1.00 89.38 110 ILE A O 1
ATOM 813 N N . GLU A 1 111 ? 11.056 6.596 -9.756 1.00 90.56 111 GLU A N 1
ATOM 814 C CA . GLU A 1 111 ? 10.627 7.978 -9.531 1.00 90.56 111 GLU A CA 1
ATOM 815 C C . GLU A 1 111 ? 9.105 8.053 -9.368 1.00 90.56 111 GLU A C 1
ATOM 817 O O . GLU A 1 111 ? 8.615 8.584 -8.368 1.00 90.56 111 GLU A O 1
ATOM 822 N N . ALA A 1 112 ? 8.360 7.441 -10.289 1.00 92.94 112 ALA A N 1
ATOM 823 C CA . ALA A 1 112 ? 6.908 7.356 -10.255 1.00 92.94 112 ALA A CA 1
ATOM 824 C C . ALA A 1 112 ? 6.411 6.650 -8.986 1.00 92.94 112 ALA A C 1
ATOM 826 O O . ALA A 1 112 ? 5.483 7.133 -8.331 1.00 92.94 112 ALA A O 1
ATOM 827 N N . LEU A 1 113 ? 7.048 5.539 -8.595 1.00 93.56 113 LEU A N 1
ATOM 828 C CA . LEU A 1 113 ? 6.708 4.829 -7.362 1.00 93.56 113 LEU A CA 1
ATOM 829 C C . LEU A 1 113 ? 7.007 5.659 -6.113 1.00 93.56 113 LEU A C 1
ATOM 831 O O . LEU A 1 113 ? 6.185 5.686 -5.202 1.00 93.56 113 LEU A O 1
ATOM 835 N N . ASN A 1 114 ? 8.139 6.361 -6.053 1.00 94.75 114 ASN A N 1
ATOM 836 C CA . ASN A 1 114 ? 8.449 7.225 -4.914 1.00 94.75 114 ASN A CA 1
ATOM 837 C C . ASN A 1 114 ? 7.476 8.399 -4.797 1.00 94.75 114 ASN A C 1
ATOM 839 O O . ASN A 1 114 ? 7.060 8.730 -3.686 1.00 94.75 114 ASN A O 1
ATOM 843 N N . LEU A 1 115 ? 7.063 8.995 -5.920 1.00 95.12 115 LEU A N 1
ATOM 844 C CA . LEU A 1 115 ? 6.057 10.055 -5.908 1.00 95.12 115 LEU A CA 1
ATOM 845 C C . LEU A 1 115 ? 4.697 9.529 -5.423 1.00 95.12 115 LEU A C 1
ATOM 847 O O . LEU A 1 115 ? 4.029 10.190 -4.627 1.00 95.12 115 LEU A O 1
ATOM 851 N N . ALA A 1 116 ? 4.320 8.317 -5.837 1.00 95.81 116 ALA A N 1
ATOM 852 C CA . ALA A 1 116 ? 3.117 7.650 -5.350 1.00 95.81 116 ALA A CA 1
ATOM 853 C C . ALA A 1 116 ? 3.190 7.352 -3.843 1.00 95.81 116 ALA A C 1
ATOM 855 O O . ALA A 1 116 ? 2.259 7.685 -3.108 1.00 95.81 116 ALA A O 1
ATOM 856 N N . LEU A 1 117 ? 4.301 6.773 -3.370 1.00 95.94 117 LEU A N 1
ATOM 857 C CA . LEU A 1 117 ? 4.512 6.413 -1.963 1.00 95.94 117 LEU A CA 1
ATOM 858 C C . LEU A 1 117 ? 4.573 7.636 -1.040 1.00 95.94 117 LEU A C 1
ATOM 860 O O . LEU A 1 117 ? 4.096 7.565 0.090 1.00 95.94 117 LEU A O 1
ATOM 864 N N . ALA A 1 118 ? 5.084 8.772 -1.519 1.00 94.88 118 ALA A N 1
ATOM 865 C CA . ALA A 1 118 ? 5.053 10.030 -0.775 1.00 94.88 118 ALA A CA 1
ATOM 866 C C . ALA A 1 118 ? 3.619 10.516 -0.492 1.00 94.88 118 ALA A C 1
ATOM 868 O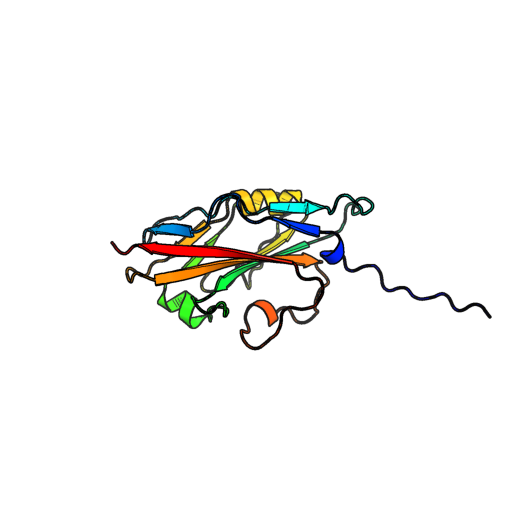 O . ALA A 1 118 ? 3.385 11.196 0.506 1.00 94.88 118 ALA A O 1
ATOM 869 N N . GLY A 1 119 ? 2.666 10.158 -1.357 1.00 94.56 119 GLY A N 1
ATOM 870 C CA . GLY A 1 119 ? 1.241 10.430 -1.182 1.00 94.56 119 GLY A CA 1
ATOM 871 C C . GLY A 1 119 ? 0.429 9.242 -0.670 1.00 94.56 119 GLY A C 1
ATOM 872 O O . GLY A 1 119 ? -0.795 9.305 -0.742 1.00 94.56 119 GLY A O 1
ATOM 873 N N . LEU A 1 120 ? 1.069 8.159 -0.210 1.00 97.00 120 LEU A N 1
ATOM 874 C CA . LEU A 1 120 ? 0.366 6.970 0.265 1.00 97.00 120 LEU A CA 1
ATOM 875 C C . LEU A 1 120 ? -0.450 7.290 1.518 1.00 97.00 120 LEU A C 1
ATOM 877 O O . LEU A 1 120 ? 0.030 7.945 2.446 1.00 97.00 120 LEU A O 1
ATOM 881 N N . ALA A 1 121 ? -1.664 6.762 1.573 1.00 96.38 121 ALA A N 1
ATOM 882 C CA . ALA A 1 121 ? -2.521 6.876 2.734 1.00 96.38 121 ALA A CA 1
ATOM 883 C C . ALA A 1 121 ? -3.499 5.717 2.857 1.00 96.38 121 ALA A C 1
ATOM 885 O O . ALA A 1 121 ? -3.702 4.919 1.937 1.00 96.38 121 ALA A O 1
ATOM 886 N N . VAL A 1 122 ? -4.122 5.662 4.029 1.00 96.12 122 VAL A N 1
ATOM 887 C CA . VAL A 1 122 ? -5.193 4.731 4.339 1.00 96.12 122 VAL A CA 1
ATOM 888 C C . VAL A 1 122 ? -6.385 5.473 4.930 1.00 96.12 122 VAL A C 1
ATOM 890 O O . VAL A 1 122 ? -6.244 6.384 5.745 1.00 96.12 122 VAL A O 1
ATOM 893 N N . VAL A 1 123 ? -7.577 5.046 4.534 1.00 95.25 123 VAL A N 1
ATOM 894 C CA . VAL A 1 123 ? -8.839 5.383 5.190 1.00 95.25 123 VAL A CA 1
ATOM 895 C C . VAL A 1 123 ? -9.390 4.106 5.801 1.00 95.25 123 VAL A C 1
ATOM 897 O O . VAL A 1 123 ? -9.484 3.087 5.120 1.00 95.25 123 VAL A O 1
ATOM 900 N N . ILE A 1 124 ? -9.781 4.155 7.072 1.00 94.00 124 ILE A N 1
ATOM 901 C CA . ILE A 1 124 ? -10.362 3.016 7.790 1.00 94.00 124 ILE A CA 1
ATOM 902 C C . ILE A 1 124 ? -11.698 3.463 8.373 1.00 94.00 124 ILE A C 1
ATOM 904 O O . ILE A 1 124 ? -11.725 4.289 9.277 1.00 94.00 124 ILE A O 1
ATOM 908 N N . ARG A 1 125 ? -12.825 2.972 7.845 1.00 92.31 125 ARG A N 1
ATOM 909 C CA . ARG A 1 125 ? -14.164 3.462 8.244 1.00 92.31 125 ARG A CA 1
ATOM 910 C C . ARG A 1 125 ? -14.698 2.868 9.546 1.00 92.31 125 ARG A C 1
ATOM 912 O O . ARG A 1 125 ? -15.670 3.397 10.082 1.00 92.31 125 ARG A O 1
ATOM 919 N N . SER A 1 126 ? -14.122 1.763 10.009 1.00 88.38 126 SER A N 1
ATOM 920 C CA . SER A 1 126 ? -14.499 1.134 11.274 1.00 88.38 126 SER A CA 1
ATOM 921 C C . SER A 1 126 ? -14.139 2.019 12.463 1.00 88.38 126 SER A C 1
ATOM 923 O O . SER A 1 126 ? -12.980 2.395 12.617 1.00 88.38 126 SER A O 1
ATOM 925 N N . ASP A 1 127 ? -15.112 2.264 13.341 1.00 87.94 127 ASP A N 1
ATOM 926 C CA . ASP A 1 127 ? -14.905 3.001 14.595 1.00 87.94 127 ASP A CA 1
ATOM 927 C C . ASP A 1 127 ? -14.347 2.093 15.712 1.00 87.94 127 ASP A C 1
ATOM 929 O O . ASP A 1 127 ? -14.078 2.548 16.821 1.00 87.94 127 ASP A O 1
ATOM 933 N N . VAL A 1 128 ? -14.180 0.791 15.444 1.00 86.75 128 VAL A N 1
ATOM 934 C CA . VAL A 1 128 ? -13.627 -0.163 16.411 1.00 86.75 128 VAL A CA 1
ATOM 935 C C . VAL A 1 128 ? -12.108 0.007 16.464 1.00 86.75 128 VAL A C 1
ATOM 937 O O . VAL A 1 128 ? -11.452 -0.221 15.441 1.00 86.75 128 VAL A O 1
ATOM 940 N N . PRO A 1 129 ? -11.518 0.323 17.633 1.00 87.56 129 PRO A N 1
ATOM 941 C CA . PRO A 1 129 ? -10.072 0.393 17.764 1.00 87.56 129 PRO A CA 1
ATOM 942 C C . PRO A 1 129 ? -9.425 -0.947 17.425 1.00 87.56 129 PRO A C 1
ATOM 944 O O . PRO A 1 129 ? -9.825 -1.996 17.935 1.00 87.56 129 PRO A O 1
ATOM 947 N N . HIS A 1 130 ? -8.414 -0.922 16.565 1.00 87.31 130 HIS A N 1
ATOM 948 C CA . HIS A 1 130 ? -7.675 -2.120 16.185 1.00 87.31 130 HIS A CA 1
ATOM 949 C C . HIS A 1 130 ? -6.247 -1.783 15.772 1.00 87.31 130 HIS A C 1
ATOM 951 O O . HIS A 1 130 ? -5.948 -0.682 15.310 1.00 87.31 130 HIS A O 1
ATOM 957 N N . GLU A 1 131 ? -5.369 -2.769 15.924 1.00 92.56 131 GLU A N 1
ATOM 958 C CA . GLU A 1 131 ? -4.003 -2.719 15.419 1.00 92.56 131 GLU A CA 1
ATOM 959 C C . GLU A 1 131 ? -3.887 -3.587 14.167 1.00 92.56 131 GLU A C 1
ATOM 961 O O . GLU A 1 131 ? -4.346 -4.733 14.125 1.00 92.56 131 GLU A O 1
ATOM 966 N N . SER A 1 132 ? -3.234 -3.033 13.159 1.00 94.06 132 SER A N 1
ATOM 967 C CA . SER A 1 132 ? -2.877 -3.693 11.911 1.00 94.06 132 SER A CA 1
ATOM 968 C C . SER A 1 132 ? -1.461 -3.276 11.516 1.00 94.06 132 SER A C 1
ATOM 970 O O . SER A 1 132 ? -0.779 -2.550 12.244 1.00 94.06 132 SER A O 1
ATOM 972 N N . MET A 1 133 ? -0.979 -3.757 10.380 1.00 95.19 133 MET A N 1
ATOM 973 C CA . MET A 1 133 ? 0.241 -3.238 9.773 1.00 95.19 133 MET A CA 1
ATOM 974 C C . MET A 1 133 ? -0.055 -2.885 8.329 1.00 95.19 133 MET A C 1
ATOM 976 O O . MET A 1 133 ? -0.714 -3.661 7.643 1.00 95.19 133 MET A O 1
ATOM 980 N N . VAL A 1 134 ? 0.471 -1.767 7.848 1.00 95.88 134 VAL A N 1
ATOM 981 C CA . VAL A 1 134 ? 0.627 -1.583 6.408 1.00 95.88 134 VAL A CA 1
ATOM 982 C C . VAL A 1 134 ? 1.935 -2.241 5.993 1.00 95.88 134 VAL A C 1
ATOM 984 O O . VAL A 1 134 ? 2.948 -2.107 6.679 1.00 95.88 134 VAL A O 1
ATOM 987 N N . GLN A 1 135 ? 1.911 -2.977 4.892 1.00 95.12 135 GLN A N 1
ATOM 988 C CA . GLN A 1 135 ? 3.086 -3.562 4.275 1.00 95.12 135 GLN A CA 1
ATOM 989 C C . GLN A 1 135 ? 3.203 -3.060 2.844 1.00 95.12 135 GLN A C 1
ATOM 991 O O . GLN A 1 135 ? 2.279 -3.230 2.048 1.00 95.12 135 GLN A O 1
ATOM 996 N N . VAL A 1 136 ? 4.361 -2.488 2.530 1.00 95.19 136 VAL A N 1
ATOM 997 C CA . VAL A 1 136 ? 4.771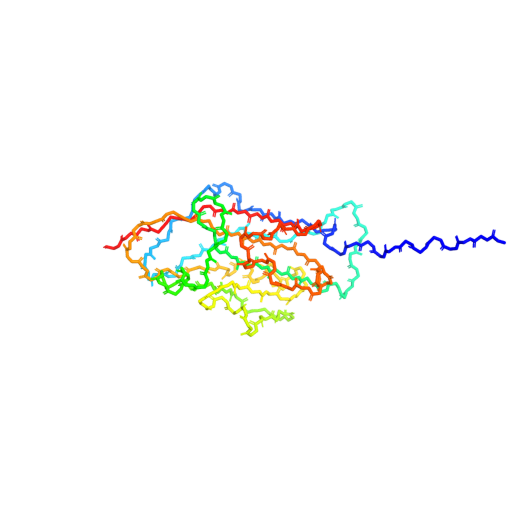 -2.177 1.163 1.00 95.19 136 VAL A CA 1
ATOM 998 C C . VAL A 1 136 ? 5.690 -3.290 0.693 1.00 95.19 136 VAL A C 1
ATOM 1000 O O . VAL A 1 136 ? 6.557 -3.756 1.435 1.00 95.19 136 VAL A O 1
ATOM 1003 N N . ILE A 1 137 ? 5.473 -3.730 -0.536 1.00 91.81 137 ILE A N 1
ATOM 1004 C CA . ILE A 1 137 ? 6.213 -4.801 -1.180 1.00 91.81 137 ILE A CA 1
ATOM 1005 C C . ILE A 1 137 ? 6.692 -4.296 -2.533 1.00 91.81 137 ILE A C 1
ATOM 1007 O O . ILE A 1 137 ? 5.889 -3.749 -3.279 1.00 91.81 137 ILE A O 1
ATOM 1011 N N . ILE A 1 138 ? 7.965 -4.504 -2.858 1.00 88.06 138 ILE A N 1
ATOM 1012 C CA . ILE A 1 138 ? 8.545 -4.171 -4.160 1.00 88.06 138 ILE A CA 1
ATOM 1013 C C . ILE A 1 138 ? 9.104 -5.425 -4.811 1.00 88.06 138 ILE A C 1
ATOM 1015 O O . ILE A 1 138 ? 9.785 -6.240 -4.177 1.00 88.06 138 ILE A O 1
ATOM 1019 N N . THR A 1 139 ? 8.830 -5.555 -6.102 1.00 81.50 139 THR A N 1
ATOM 1020 C CA . THR A 1 139 ? 9.389 -6.602 -6.942 1.00 81.50 139 THR A CA 1
ATOM 1021 C C . THR A 1 139 ? 9.519 -6.138 -8.394 1.00 81.50 139 THR A C 1
ATOM 1023 O O . THR A 1 139 ? 8.953 -5.116 -8.785 1.00 81.50 139 THR A O 1
ATOM 1026 N N . GLY A 1 140 ? 10.287 -6.866 -9.204 1.00 76.62 140 GLY A N 1
ATOM 1027 C CA . GLY A 1 140 ? 10.343 -6.609 -10.642 1.00 76.62 140 GLY A CA 1
ATOM 1028 C C . GLY A 1 140 ? 9.040 -7.026 -11.330 1.00 76.62 140 GLY A C 1
ATOM 1029 O O . GLY A 1 140 ? 8.390 -7.974 -10.894 1.00 76.62 140 GLY A O 1
ATOM 1030 N N . HIS A 1 141 ? 8.666 -6.377 -12.438 1.00 67.06 141 HIS A N 1
ATOM 1031 C CA . HIS A 1 141 ? 7.407 -6.661 -13.150 1.00 67.06 141 HIS A CA 1
ATOM 1032 C C . HIS A 1 141 ? 7.195 -8.147 -13.520 1.00 67.06 141 HIS A C 1
ATOM 1034 O O . HIS A 1 141 ? 6.057 -8.617 -13.583 1.00 67.06 141 HIS A O 1
ATOM 1040 N N . ASN A 1 142 ? 8.286 -8.892 -13.738 1.00 59.53 142 ASN A N 1
ATOM 1041 C CA . ASN A 1 142 ? 8.274 -10.302 -14.148 1.00 59.53 142 ASN A CA 1
ATOM 1042 C C . ASN A 1 142 ? 8.330 -11.306 -12.982 1.00 59.53 142 ASN A C 1
ATOM 1044 O O . ASN A 1 142 ? 8.364 -12.515 -13.221 1.00 59.53 142 ASN A O 1
ATOM 1048 N N . ALA A 1 143 ? 8.364 -10.843 -11.731 1.00 54.44 143 ALA A N 1
ATOM 1049 C CA . ALA A 1 143 ? 8.421 -11.713 -10.564 1.00 54.44 143 ALA A CA 1
ATOM 1050 C C . ALA A 1 143 ? 7.053 -12.368 -10.299 1.00 54.44 143 ALA A C 1
ATOM 1052 O O . ALA A 1 143 ? 6.252 -11.918 -9.481 1.00 54.44 143 ALA A O 1
ATOM 1053 N N . GLY A 1 144 ? 6.800 -13.459 -11.023 1.00 49.31 144 GLY A N 1
ATOM 1054 C CA . GLY A 1 144 ? 5.645 -14.334 -10.851 1.00 49.31 144 GLY A CA 1
ATOM 1055 C C . GLY A 1 144 ? 4.543 -14.089 -11.880 1.00 49.31 144 GLY A C 1
ATOM 1056 O O . GLY A 1 144 ? 3.847 -13.079 -11.847 1.00 49.31 144 GLY A O 1
ATOM 1057 N N . ALA A 1 145 ? 4.328 -15.075 -12.756 1.00 46.09 145 ALA A N 1
ATOM 1058 C CA . ALA A 1 145 ? 3.147 -15.160 -13.624 1.00 46.09 145 ALA A CA 1
ATOM 1059 C C . ALA A 1 145 ? 1.832 -15.334 -12.832 1.00 46.09 145 ALA A C 1
ATOM 1061 O O . ALA A 1 145 ? 0.748 -15.188 -13.387 1.00 46.09 145 ALA A O 1
ATOM 1062 N N . ASP A 1 146 ? 1.938 -15.638 -11.539 1.00 55.66 146 ASP A N 1
ATOM 1063 C CA . ASP A 1 146 ? 0.829 -15.810 -10.615 1.00 55.66 146 ASP A CA 1
ATOM 1064 C C . ASP A 1 146 ? 0.864 -14.647 -9.619 1.00 55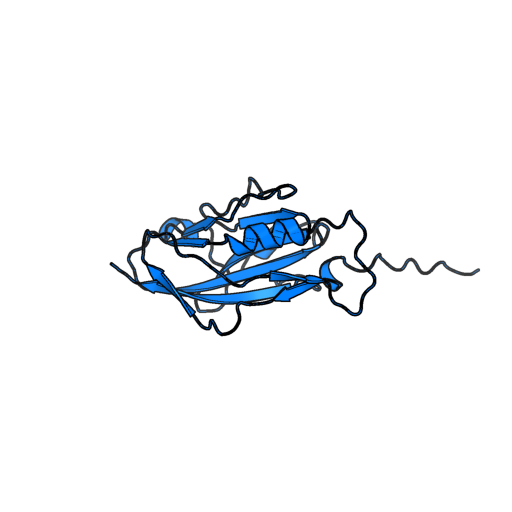.66 146 ASP A C 1
ATOM 1066 O O . ASP A 1 146 ? 1.647 -14.657 -8.672 1.00 55.66 146 ASP A O 1
ATOM 1070 N N . ARG A 1 147 ? 0.103 -13.583 -9.893 1.00 63.69 147 ARG A N 1
ATOM 1071 C CA . ARG A 1 147 ? 0.101 -12.359 -9.080 1.00 63.69 147 ARG A CA 1
ATOM 1072 C C . ARG A 1 147 ? -0.698 -12.527 -7.780 1.00 63.69 147 ARG A C 1
ATOM 1074 O O . ARG A 1 147 ? -0.628 -11.655 -6.940 1.00 63.69 147 ARG A O 1
ATOM 1081 N N . ASP A 1 148 ? -1.373 -13.641 -7.517 1.00 66.25 148 ASP A N 1
ATOM 1082 C CA . ASP A 1 148 ? -2.305 -13.707 -6.377 1.00 66.25 148 ASP A CA 1
ATOM 1083 C C . ASP A 1 148 ? -1.637 -13.991 -5.012 1.00 66.25 148 ASP A C 1
ATOM 1085 O O . ASP A 1 148 ? -2.283 -13.920 -3.962 1.00 66.25 148 ASP A O 1
ATOM 1089 N N . TRP A 1 149 ? -0.325 -14.267 -4.971 1.00 69.56 149 TRP A N 1
ATOM 1090 C CA . TRP A 1 149 ? 0.384 -14.586 -3.717 1.00 69.56 149 TRP A CA 1
ATOM 1091 C C . TRP A 1 149 ? 0.387 -13.444 -2.695 1.00 69.56 149 TRP A C 1
ATOM 1093 O O . TRP A 1 149 ? 0.500 -13.695 -1.497 1.00 69.56 149 TRP A O 1
ATOM 1103 N N . TYR A 1 150 ? 0.251 -12.186 -3.123 1.00 73.06 150 TYR A N 1
ATOM 1104 C CA . TYR A 1 150 ? 0.222 -11.060 -2.188 1.00 73.06 150 TYR A CA 1
ATOM 1105 C C . TYR A 1 150 ? -1.122 -10.903 -1.463 1.00 73.06 150 TYR A C 1
ATOM 1107 O O . TYR A 1 150 ? -1.203 -10.138 -0.499 1.00 73.06 150 TYR A O 1
ATOM 1115 N N . SER A 1 151 ? -2.158 -11.631 -1.874 1.00 67.75 151 SER A N 1
ATOM 1116 C CA . SER A 1 151 ? -3.475 -11.630 -1.227 1.00 67.75 151 SER A CA 1
ATOM 1117 C C . SER A 1 151 ? -3.766 -12.923 -0.462 1.00 67.75 151 SER A C 1
ATOM 1119 O O . SER A 1 151 ? -4.699 -12.951 0.340 1.00 67.75 151 SER A O 1
ATOM 1121 N N . ASP A 1 152 ? -2.970 -13.974 -0.672 1.00 72.38 152 ASP A N 1
ATOM 1122 C CA . ASP A 1 152 ? -3.141 -15.276 -0.028 1.00 72.38 152 ASP A CA 1
ATOM 1123 C C . ASP A 1 152 ? -2.228 -15.409 1.210 1.00 72.38 152 ASP A C 1
ATOM 1125 O O . ASP A 1 152 ? -1.003 -15.462 1.071 1.00 72.38 152 ASP A O 1
ATOM 1129 N N . PRO A 1 153 ? -2.785 -15.492 2.434 1.00 65.94 153 PRO A N 1
ATOM 1130 C CA . PRO A 1 153 ? -1.995 -15.644 3.654 1.00 65.94 153 PRO A CA 1
ATOM 1131 C C . PRO A 1 153 ? -1.259 -16.990 3.750 1.00 65.94 153 PRO A C 1
ATOM 1133 O O . PRO A 1 153 ? -0.361 -17.125 4.579 1.00 65.94 153 PRO A O 1
ATOM 1136 N N . LEU A 1 154 ? -1.632 -17.985 2.940 1.00 70.62 154 LEU A N 1
ATOM 1137 C CA . LEU A 1 154 ? -1.016 -19.311 2.920 1.00 70.62 154 LEU A CA 1
ATOM 1138 C C . LEU A 1 154 ? 0.124 -19.417 1.905 1.00 70.62 154 LEU A C 1
ATOM 1140 O O . LEU A 1 154 ? 0.885 -20.388 1.941 1.00 70.62 154 LEU A O 1
ATOM 1144 N N . ARG A 1 155 ? 0.265 -18.438 1.003 1.00 72.50 155 ARG A N 1
ATOM 1145 C CA . ARG A 1 155 ? 1.350 -18.423 0.023 1.00 72.50 155 ARG A CA 1
ATOM 1146 C C . ARG A 1 155 ? 2.557 -17.665 0.576 1.00 72.50 155 ARG A C 1
ATOM 1148 O O . ARG A 1 155 ? 2.431 -16.502 0.963 1.00 72.50 155 ARG A O 1
ATOM 1155 N N . PRO A 1 156 ? 3.748 -18.288 0.605 1.00 71.50 156 PRO A N 1
ATOM 1156 C CA . PRO A 1 156 ? 4.962 -17.581 0.983 1.00 71.50 156 PRO A CA 1
ATOM 1157 C C . PRO A 1 156 ? 5.298 -16.506 -0.057 1.00 71.50 156 PRO A C 1
ATOM 1159 O O . PRO A 1 156 ? 5.006 -16.662 -1.245 1.00 71.50 156 PRO A O 1
ATOM 1162 N N . MET A 1 157 ? 5.953 -15.427 0.384 1.00 77.00 157 MET A N 1
ATOM 1163 C CA . MET A 1 157 ? 6.494 -14.436 -0.547 1.00 77.00 157 MET A CA 1
ATOM 1164 C C . MET A 1 157 ? 7.539 -15.098 -1.458 1.00 77.00 157 MET A C 1
ATOM 1166 O O . MET A 1 157 ? 8.399 -15.827 -0.950 1.00 77.00 157 MET A O 1
ATOM 1170 N N . PRO A 1 158 ? 7.506 -14.839 -2.776 1.00 72.69 158 PRO A N 1
ATOM 1171 C CA . PRO A 1 158 ? 8.538 -15.312 -3.682 1.00 72.69 158 PRO A CA 1
ATOM 1172 C C . PRO A 1 158 ? 9.942 -14.832 -3.268 1.00 72.69 158 PRO A C 1
ATOM 1174 O O . PRO A 1 158 ? 10.089 -13.737 -2.715 1.00 72.69 158 PRO A O 1
ATOM 1177 N N . PRO A 1 159 ? 10.997 -15.610 -3.567 1.00 67.44 159 PRO A N 1
ATOM 1178 C CA . PRO A 1 159 ? 12.374 -15.140 -3.441 1.00 67.44 159 PRO A CA 1
ATOM 1179 C C . PRO A 1 159 ? 12.593 -13.844 -4.237 1.00 67.44 159 PRO A C 1
ATOM 1181 O O . PRO A 1 159 ? 12.002 -13.669 -5.297 1.00 67.44 159 PRO A O 1
ATOM 1184 N N . GLY A 1 160 ? 13.444 -12.943 -3.739 1.00 68.25 160 GLY A N 1
ATOM 1185 C CA . GLY A 1 160 ? 13.768 -11.676 -4.420 1.00 68.25 160 GLY A CA 1
ATOM 1186 C C . GLY A 1 160 ? 12.815 -10.516 -4.110 1.00 68.25 160 GLY A C 1
ATOM 1187 O O . GLY A 1 160 ? 13.175 -9.359 -4.315 1.00 68.25 160 GLY A O 1
ATOM 1188 N N . VAL A 1 161 ? 11.653 -10.796 -3.518 1.00 79.75 161 VAL A N 1
ATOM 1189 C CA . VAL A 1 161 ? 10.705 -9.778 -3.056 1.00 79.75 161 VAL A CA 1
ATOM 1190 C C . VAL A 1 161 ? 11.263 -9.011 -1.856 1.00 79.75 161 VAL A C 1
ATOM 1192 O O . VAL A 1 161 ? 11.785 -9.600 -0.905 1.00 79.75 161 VAL A O 1
ATOM 1195 N N . LYS A 1 162 ? 11.121 -7.683 -1.877 1.00 85.38 162 LYS A N 1
ATOM 1196 C CA . LYS A 1 162 ? 11.404 -6.815 -0.728 1.00 85.38 162 LYS A CA 1
ATOM 1197 C C . LYS A 1 162 ? 10.096 -6.409 -0.079 1.00 85.38 162 LYS A C 1
ATOM 1199 O O . LYS A 1 162 ? 9.186 -5.988 -0.781 1.00 85.38 162 LYS A O 1
ATOM 1204 N N . ALA A 1 163 ? 10.009 -6.503 1.241 1.00 90.50 163 ALA A N 1
ATOM 1205 C CA . ALA A 1 163 ? 8.838 -6.066 1.984 1.00 90.50 163 ALA A CA 1
ATOM 1206 C C . ALA A 1 163 ? 9.260 -5.325 3.250 1.00 90.50 163 ALA A C 1
ATOM 1208 O O . ALA A 1 163 ? 10.165 -5.766 3.959 1.00 90.50 163 ALA A O 1
ATOM 1209 N N . VAL A 1 164 ? 8.577 -4.224 3.542 1.00 93.12 164 VAL A N 1
ATOM 1210 C CA . VAL A 1 164 ? 8.699 -3.494 4.804 1.00 93.12 164 VAL A CA 1
ATOM 1211 C C . VAL A 1 164 ? 7.308 -3.226 5.347 1.00 93.12 164 VAL A C 1
ATOM 1213 O O . VAL A 1 164 ? 6.369 -3.002 4.582 1.00 93.12 164 VAL A O 1
ATOM 1216 N N . SER A 1 165 ? 7.174 -3.257 6.667 1.00 93.81 165 SER A N 1
ATOM 1217 C CA . SER A 1 165 ? 5.886 -3.077 7.324 1.00 93.81 165 SER A CA 1
ATOM 1218 C C . SER A 1 165 ? 5.985 -2.069 8.456 1.00 93.81 165 SER A C 1
ATOM 1220 O O . SER A 1 165 ? 6.972 -2.060 9.188 1.00 93.81 165 SER A O 1
ATOM 1222 N N . VAL A 1 166 ? 4.931 -1.278 8.635 1.00 94.62 166 VAL A N 1
ATOM 1223 C CA . VAL A 1 166 ? 4.781 -0.325 9.742 1.00 94.62 166 VAL A CA 1
ATOM 1224 C C . VAL A 1 166 ? 3.457 -0.590 10.438 1.00 94.62 166 VAL A C 1
ATOM 1226 O O . VAL A 1 166 ? 2.462 -0.926 9.793 1.00 94.62 166 VAL A O 1
ATOM 1229 N N . ARG A 1 167 ? 3.440 -0.474 11.768 1.00 95.00 167 ARG A N 1
ATOM 1230 C CA . ARG A 1 167 ? 2.215 -0.652 12.547 1.00 95.00 167 ARG A CA 1
ATOM 1231 C C . ARG A 1 167 ? 1.258 0.506 12.291 1.00 95.00 167 ARG A C 1
ATOM 1233 O O . ARG A 1 167 ? 1.664 1.663 12.249 1.00 95.00 167 ARG A O 1
ATOM 1240 N N . VAL A 1 168 ? -0.019 0.178 12.184 1.00 94.19 168 VAL A N 1
ATOM 1241 C CA . VAL A 1 168 ? -1.119 1.131 12.09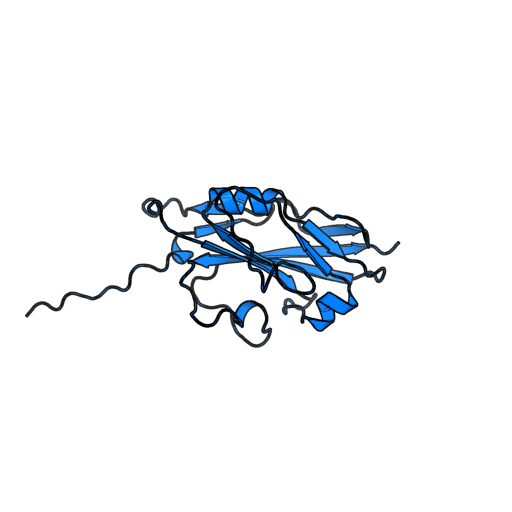4 1.00 94.19 168 VAL A CA 1
ATOM 1242 C C . VAL A 1 168 ? -2.072 0.859 13.248 1.00 94.19 168 VAL A C 1
ATOM 1244 O O . VAL A 1 168 ? -2.486 -0.285 13.463 1.00 94.19 168 VAL A O 1
ATOM 1247 N N . ARG A 1 169 ? -2.422 1.901 13.996 1.00 94.62 169 ARG A N 1
ATOM 1248 C CA . ARG A 1 169 ? -3.395 1.836 15.083 1.00 94.62 169 ARG A CA 1
ATOM 1249 C C . ARG A 1 169 ? -4.572 2.734 14.748 1.00 94.62 169 ARG A C 1
ATOM 1251 O O . ARG A 1 169 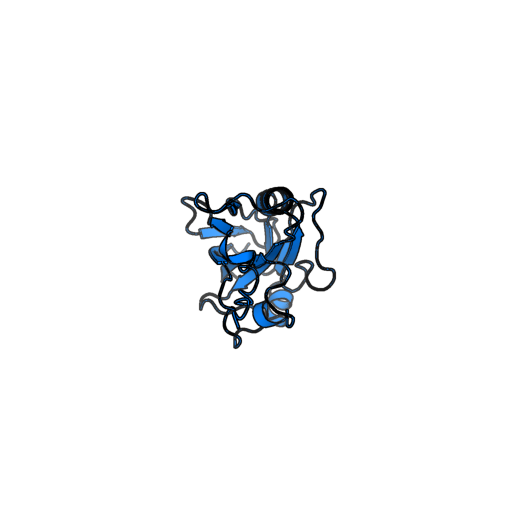? -4.425 3.946 14.655 1.00 94.62 169 ARG A O 1
ATOM 1258 N N . THR A 1 170 ? -5.743 2.131 14.602 1.00 92.56 170 THR A N 1
ATOM 1259 C CA . THR A 1 170 ? -6.986 2.872 14.396 1.00 92.56 170 THR A CA 1
ATOM 1260 C C . THR A 1 170 ? -7.521 3.333 15.744 1.00 92.56 170 THR A C 1
ATOM 1262 O O . THR A 1 170 ? -7.760 2.513 16.635 1.00 92.56 170 THR A O 1
ATOM 1265 N N . LEU A 1 171 ? -7.700 4.640 15.894 1.00 88.88 171 LEU A N 1
ATOM 1266 C CA . LEU A 1 171 ? -8.347 5.273 17.032 1.00 88.88 171 LEU A CA 1
ATOM 1267 C C . LEU A 1 171 ? -9.848 5.382 16.731 1.00 88.88 171 LEU A C 1
ATOM 1269 O O . LEU A 1 171 ? -10.239 5.869 15.669 1.00 88.88 171 LEU A O 1
ATOM 1273 N N . GLY A 1 172 ? -10.678 4.886 17.650 1.00 77.88 172 GLY A N 1
ATOM 1274 C CA . GLY A 1 172 ? -12.126 5.079 17.576 1.00 77.88 172 GLY A CA 1
ATOM 1275 C C . GLY A 1 172 ? -12.498 6.542 17.827 1.00 77.88 172 GLY A C 1
ATOM 1276 O O . GLY A 1 172 ? -11.736 7.267 18.473 1.00 77.88 172 GLY A O 1
ATOM 1277 N N . ILE A 1 173 ? -13.658 6.950 17.311 1.00 65.75 173 ILE A N 1
ATOM 1278 C CA . ILE A 1 173 ? -14.279 8.256 17.586 1.00 65.75 173 ILE A CA 1
ATOM 1279 C C . ILE A 1 173 ? -15.240 8.116 18.768 1.00 65.75 173 ILE A C 1
ATOM 1281 O O . ILE A 1 173 ? -15.975 7.101 18.802 1.00 65.75 173 ILE A O 1
#

pLDDT: mean 82.48, std 15.49, range [38.72, 97.0]

Secondary structure (DSSP, 8-state):
-------PPPPGGGGEEEEPPTT-SEEEEETTSEEE-TT-EEEE-TTSPPPPTT--EEEEEEEEETTSPBPPHHHHHHHTEEEE----TT-EEEEEEESBSS-EEEEE-HHHHHHHHHT-EEEE---S-EEEEEEEEEEETTS-S-GGGGT-TTSPPPTT-EEEEEEEEEEP-

Radius of gyration: 17.0 Å; chains: 1; bounding box: 48×38×45 Å